Protein AF-A0A973CHU5-F1 (afdb_monomer_lite)

Sequence (126 aa):
MQFLNNILKFGDTEDNQSGGSEAESNPTVTYCNILFYHLVNNEENSTILTKDNLPDLEFGGDCIKADEISYKAVVNRLKIVSGLNPWPSKEIVTGDKIEMITSGQLSSWQITVFPDDQQMKIERIV

Foldseek 3Di:
DDDPPPDDPDDDPDDDDDDDDPPPPDVLSVLLSQVVLCCVVVVPFKDKDFQVDDDWGDDPNDIDDSVNDGLLSNQLVVCVQQVHDSDFDQAWDKGHWHWDQHPNDTWIWIWIAHGPSRMIMIGTDD

Radius of gyration: 15.18 Å; chains: 1; bounding box: 34×40×31 Å

Structure (mmCIF, N/CA/C/O backbone):
data_AF-A0A973CHU5-F1
#
_entry.id   AF-A0A973CHU5-F1
#
loop_
_atom_site.group_PDB
_atom_site.id
_atom_site.type_symbol
_atom_site.label_atom_id
_atom_site.label_alt_id
_atom_site.label_comp_id
_atom_site.label_asym_id
_atom_site.label_entity_id
_atom_site.label_seq_id
_atom_site.pdbx_PDB_ins_code
_atom_site.Cartn_x
_atom_site.Cartn_y
_atom_site.Cartn_z
_atom_site.occupancy
_atom_site.B_iso_or_equiv
_atom_site.auth_seq_id
_atom_site.auth_comp_id
_atom_site.auth_asym_id
_atom_site.auth_atom_id
_atom_site.pdbx_PDB_model_num
ATOM 1 N N . MET A 1 1 ? -4.780 25.126 -16.405 1.00 35.66 1 MET A N 1
ATOM 2 C CA . MET A 1 1 ? -5.355 24.590 -15.154 1.00 35.66 1 MET A CA 1
ATOM 3 C C . MET A 1 1 ? -4.196 24.170 -14.263 1.00 35.66 1 MET A C 1
ATOM 5 O O . MET A 1 1 ? -3.447 23.300 -14.671 1.00 35.66 1 MET A O 1
ATOM 9 N N . GLN A 1 2 ? -3.986 24.834 -13.124 1.00 35.59 2 GLN A N 1
ATOM 10 C CA . GLN A 1 2 ? -2.945 24.500 -12.141 1.00 35.59 2 GLN A CA 1
ATOM 11 C C . GLN A 1 2 ? -3.649 24.000 -10.872 1.00 35.59 2 GLN A C 1
ATOM 13 O O . GLN A 1 2 ? -4.185 24.811 -10.125 1.00 35.59 2 GLN A O 1
ATOM 18 N N . PHE A 1 3 ? -3.708 22.683 -10.655 1.00 37.69 3 PHE A N 1
ATOM 19 C CA . PHE A 1 3 ? -4.383 22.084 -9.486 1.00 37.69 3 PHE A CA 1
ATOM 20 C C . PHE A 1 3 ? -3.538 21.022 -8.754 1.00 37.69 3 PHE A C 1
ATOM 22 O O . PHE A 1 3 ? -4.079 20.210 -8.015 1.00 37.69 3 PHE A O 1
ATOM 29 N N . LEU A 1 4 ? -2.207 21.049 -8.896 1.00 39.72 4 LEU A N 1
ATOM 30 C CA . LEU A 1 4 ? -1.305 20.105 -8.210 1.00 39.72 4 LEU A CA 1
ATOM 31 C C . LEU A 1 4 ? -0.715 20.613 -6.878 1.00 39.72 4 LEU A C 1
ATOM 33 O O . LEU A 1 4 ? -0.002 19.877 -6.208 1.00 39.72 4 LEU A O 1
ATOM 37 N N . ASN A 1 5 ? -1.041 21.827 -6.425 1.00 35.34 5 ASN A N 1
ATOM 38 C CA . ASN A 1 5 ? -0.323 22.450 -5.300 1.00 35.34 5 ASN A CA 1
ATOM 39 C C . ASN A 1 5 ? -0.770 22.048 -3.880 1.00 35.34 5 ASN A C 1
ATOM 41 O O . ASN A 1 5 ? -0.245 22.605 -2.922 1.00 35.34 5 ASN A O 1
ATOM 45 N N . ASN A 1 6 ? -1.697 21.098 -3.707 1.00 35.56 6 ASN A N 1
ATOM 46 C CA . ASN A 1 6 ? -2.168 20.679 -2.373 1.00 35.56 6 ASN A CA 1
ATOM 47 C C . ASN A 1 6 ? -2.095 19.163 -2.137 1.00 35.56 6 ASN A C 1
ATOM 49 O O . ASN A 1 6 ? -2.891 18.593 -1.394 1.00 35.56 6 ASN A O 1
ATOM 53 N N . ILE A 1 7 ? -1.110 18.504 -2.737 1.00 45.16 7 ILE A N 1
ATOM 54 C CA . ILE A 1 7 ? -0.730 17.152 -2.341 1.00 45.16 7 ILE A CA 1
ATOM 55 C C . ILE A 1 7 ? 0.175 17.266 -1.105 1.00 45.16 7 ILE A C 1
ATOM 57 O O . ILE A 1 7 ? 1.307 17.718 -1.213 1.00 45.16 7 ILE A O 1
ATOM 61 N N . LEU A 1 8 ? -0.357 16.875 0.059 1.00 39.53 8 LEU A N 1
ATOM 62 C CA . LEU A 1 8 ? 0.368 16.561 1.301 1.00 39.53 8 LEU A CA 1
ATOM 63 C C . LEU A 1 8 ? 1.508 17.539 1.665 1.00 39.53 8 LEU A C 1
ATOM 65 O O . LEU A 1 8 ? 2.685 17.245 1.462 1.00 39.53 8 LEU A O 1
ATOM 69 N N . LYS A 1 9 ? 1.171 18.682 2.280 1.00 34.34 9 LYS A N 1
ATOM 70 C CA . LYS A 1 9 ? 2.170 19.503 2.982 1.00 34.34 9 LYS A CA 1
ATOM 71 C C . LYS A 1 9 ? 2.619 18.779 4.253 1.00 34.34 9 LYS A C 1
ATOM 73 O O . LYS A 1 9 ? 1.983 18.905 5.296 1.00 34.34 9 LYS A O 1
ATOM 78 N N . PHE A 1 10 ? 3.703 18.021 4.158 1.00 43.50 10 PHE A N 1
ATOM 79 C CA . PHE A 1 10 ? 4.492 17.630 5.322 1.00 43.50 10 PHE A CA 1
ATOM 80 C C . PHE A 1 10 ? 5.521 18.727 5.589 1.00 43.50 10 PHE A C 1
ATOM 82 O O . PHE A 1 10 ? 6.087 19.268 4.644 1.00 43.50 10 PHE A O 1
ATOM 89 N N . GLY A 1 11 ? 5.671 19.098 6.862 1.00 31.33 11 GLY A N 1
ATOM 90 C CA . GLY A 1 11 ? 6.421 20.270 7.302 1.00 31.33 11 GLY A CA 1
ATOM 91 C C . GLY A 1 11 ? 7.813 20.366 6.687 1.00 31.33 11 GLY A C 1
ATOM 92 O O . GLY A 1 11 ? 8.583 19.408 6.724 1.00 31.33 11 GLY A O 1
ATOM 93 N N . ASP A 1 12 ? 8.103 21.545 6.143 1.00 32.97 12 ASP A N 1
ATOM 94 C CA . ASP A 1 12 ? 9.434 21.961 5.733 1.00 32.97 12 ASP A CA 1
ATOM 95 C C . ASP A 1 12 ? 10.367 21.896 6.949 1.00 32.97 12 ASP A C 1
ATOM 97 O O . ASP A 1 12 ? 10.205 22.646 7.915 1.00 32.97 12 ASP A O 1
ATOM 101 N N . THR A 1 13 ? 11.358 21.009 6.913 1.00 38.69 13 THR A N 1
ATOM 102 C CA . THR A 1 13 ? 12.598 21.255 7.646 1.00 38.69 13 THR A CA 1
ATOM 103 C C . THR A 1 13 ? 13.415 22.190 6.766 1.00 38.69 13 THR A C 1
ATOM 105 O O . THR A 1 13 ? 13.852 21.803 5.682 1.00 38.69 13 THR A O 1
ATOM 108 N N . GLU A 1 14 ? 13.531 23.441 7.201 1.00 42.34 14 GLU A N 1
ATOM 109 C CA . GLU A 1 14 ? 14.313 24.486 6.551 1.00 42.34 14 GLU A CA 1
ATOM 110 C C . GLU A 1 14 ? 15.750 24.014 6.294 1.00 42.34 14 GLU A C 1
ATOM 112 O O . GLU A 1 14 ? 16.438 23.618 7.228 1.00 42.34 14 GLU A O 1
ATOM 117 N N . ASP A 1 15 ? 16.204 24.092 5.041 1.00 36.88 15 ASP A N 1
ATOM 118 C CA . ASP A 1 15 ? 17.535 24.605 4.714 1.00 36.88 15 ASP A CA 1
ATOM 119 C C . ASP A 1 15 ? 17.653 24.913 3.209 1.00 36.88 15 ASP A C 1
ATOM 121 O O . ASP A 1 15 ? 17.539 24.048 2.346 1.00 36.88 15 ASP A O 1
ATOM 125 N N . ASN A 1 16 ? 17.853 26.205 2.929 1.00 39.59 16 ASN A N 1
ATOM 126 C CA . ASN A 1 16 ? 18.396 26.842 1.724 1.00 39.59 16 ASN A CA 1
ATOM 127 C C . ASN A 1 16 ? 18.600 25.989 0.452 1.00 39.59 16 ASN A C 1
ATOM 129 O O . ASN A 1 16 ? 19.557 25.224 0.368 1.00 39.59 16 ASN A O 1
ATOM 133 N N . GLN A 1 17 ? 17.894 26.346 -0.628 1.00 36.06 17 GLN A N 1
ATOM 134 C CA . GLN A 1 17 ? 18.530 26.900 -1.836 1.00 36.06 17 GLN A CA 1
ATOM 135 C C . GLN A 1 17 ? 17.496 27.426 -2.841 1.00 36.06 17 GLN A C 1
ATOM 137 O O . GLN A 1 17 ? 16.588 26.734 -3.289 1.00 36.06 17 GLN A O 1
ATOM 142 N N . SER A 1 18 ? 17.679 28.690 -3.209 1.00 41.34 18 SER A N 1
ATOM 143 C CA . SER A 1 18 ? 17.039 29.363 -4.331 1.00 41.34 18 SER A CA 1
ATOM 144 C C . SER A 1 18 ? 17.392 28.681 -5.655 1.00 41.34 18 SER A C 1
ATOM 146 O O . SER A 1 18 ? 18.553 28.687 -6.063 1.00 41.34 18 SER A O 1
ATOM 148 N N . GLY A 1 19 ? 16.386 28.165 -6.353 1.00 30.75 19 GLY A N 1
ATOM 149 C CA . GLY A 1 19 ? 16.518 27.648 -7.709 1.00 30.75 19 GLY A CA 1
ATOM 150 C C . GLY A 1 19 ? 15.172 27.139 -8.195 1.00 30.75 19 GLY A C 1
ATOM 151 O O . GLY A 1 19 ? 14.729 26.073 -7.792 1.00 30.75 19 GLY A O 1
ATOM 152 N N . GLY A 1 20 ? 14.495 27.925 -9.031 1.00 36.88 20 GLY A N 1
ATOM 153 C CA . GLY A 1 20 ? 13.311 27.464 -9.741 1.00 36.88 20 GLY A CA 1
ATOM 154 C C . GLY A 1 20 ? 13.704 26.373 -10.730 1.00 36.88 20 GLY A C 1
ATOM 155 O O . GLY A 1 20 ? 14.131 26.673 -11.840 1.00 36.88 20 GLY A O 1
ATOM 156 N N . SER A 1 21 ? 13.562 25.121 -10.322 1.00 36.34 21 SER A N 1
ATOM 157 C CA . SER A 1 21 ? 13.375 23.992 -11.223 1.00 36.34 21 SER A CA 1
ATOM 158 C C . SER A 1 21 ? 12.001 23.427 -10.914 1.00 36.34 21 SER A C 1
ATOM 160 O O . SER A 1 21 ? 11.697 23.187 -9.745 1.00 36.34 21 SER A O 1
ATOM 162 N N . GLU A 1 22 ? 11.166 23.239 -11.931 1.00 38.72 22 GLU A N 1
ATOM 163 C CA . GLU A 1 22 ? 9.987 22.384 -11.817 1.00 38.72 22 GLU A CA 1
ATOM 164 C C . GLU A 1 22 ? 10.454 21.072 -11.182 1.00 38.72 22 GLU A C 1
ATOM 166 O O . GLU A 1 22 ? 11.248 20.345 -11.772 1.00 38.72 22 GLU A O 1
ATOM 171 N N . ALA A 1 23 ? 10.087 20.836 -9.921 1.00 43.28 23 ALA A N 1
ATOM 172 C CA . ALA A 1 23 ? 10.425 19.596 -9.253 1.00 43.28 23 ALA A CA 1
ATOM 173 C C . ALA A 1 23 ? 9.726 18.495 -10.046 1.00 43.28 23 ALA A C 1
ATOM 175 O O . ALA A 1 23 ? 8.498 18.404 -10.007 1.00 43.28 23 ALA A O 1
ATOM 176 N N . GLU A 1 24 ? 10.486 17.720 -10.821 1.00 48.00 24 GLU A N 1
ATOM 177 C CA . GLU A 1 24 ? 9.958 16.548 -11.506 1.00 48.00 24 GLU A CA 1
ATOM 178 C C . GLU A 1 24 ? 9.236 15.701 -10.456 1.00 48.00 24 GLU A C 1
ATOM 180 O O . GLU A 1 24 ? 9.835 15.224 -9.486 1.00 48.00 24 GLU A O 1
ATOM 185 N N . SER A 1 25 ? 7.912 15.604 -10.589 1.0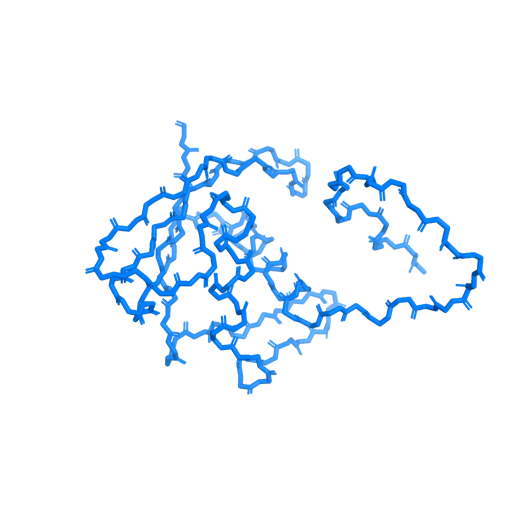0 64.31 25 SER A N 1
ATOM 186 C CA . SER A 1 25 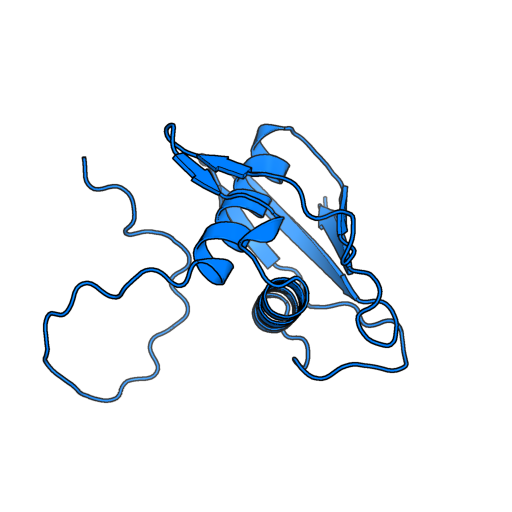? 7.085 14.899 -9.620 1.00 64.31 25 SER A CA 1
ATOM 187 C C . SER A 1 25 ? 7.542 13.450 -9.576 1.00 64.31 25 SER A C 1
ATOM 189 O O . SER A 1 25 ? 7.439 12.741 -10.575 1.00 64.31 25 SER A O 1
ATOM 191 N N . ASN A 1 26 ? 8.055 13.000 -8.428 1.00 82.31 26 ASN A N 1
ATOM 192 C CA . ASN A 1 26 ? 8.512 11.625 -8.280 1.00 82.31 26 ASN A CA 1
ATOM 193 C C . ASN A 1 26 ? 7.345 10.672 -8.616 1.00 82.31 26 ASN A C 1
ATOM 195 O O . ASN A 1 26 ? 6.325 10.706 -7.918 1.00 82.31 26 ASN A O 1
ATOM 199 N N . PRO A 1 27 ? 7.477 9.805 -9.637 1.00 87.38 27 PRO A N 1
ATOM 200 C CA . PRO A 1 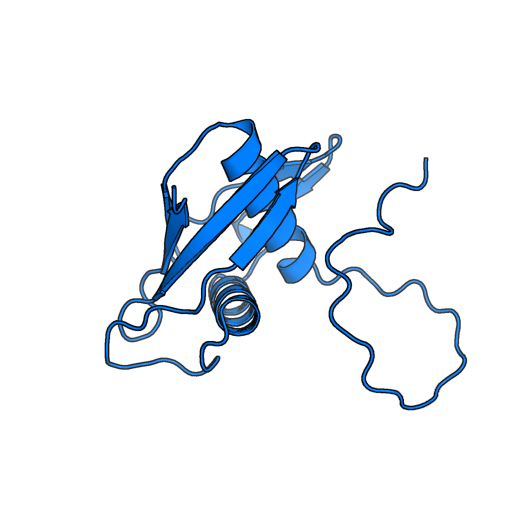27 ? 6.360 9.015 -10.151 1.00 87.38 27 PRO A CA 1
ATOM 201 C C . PRO A 1 27 ? 5.783 8.062 -9.099 1.00 87.38 27 PRO A C 1
ATOM 203 O O . PRO A 1 27 ? 4.579 7.833 -9.074 1.00 87.38 27 PRO A O 1
ATOM 206 N N . THR A 1 28 ? 6.603 7.579 -8.158 1.00 91.50 28 THR A N 1
ATOM 207 C CA . THR A 1 28 ? 6.127 6.754 -7.034 1.00 91.50 28 THR A CA 1
ATOM 208 C C . THR A 1 28 ? 5.263 7.560 -6.065 1.00 91.50 28 THR A C 1
ATOM 210 O O . THR A 1 28 ? 4.261 7.058 -5.561 1.00 91.50 28 THR A O 1
ATOM 213 N N . VAL A 1 29 ? 5.629 8.817 -5.796 1.00 90.69 29 VAL A N 1
ATOM 214 C CA . VAL A 1 29 ? 4.827 9.699 -4.936 1.00 90.69 29 VAL A CA 1
ATOM 215 C C . VAL A 1 29 ? 3.485 9.978 -5.602 1.00 90.69 29 VAL A C 1
ATOM 217 O O . VAL A 1 29 ? 2.451 9.800 -4.960 1.00 90.69 29 VAL A O 1
ATOM 220 N N . THR A 1 30 ? 3.500 10.344 -6.887 1.00 89.88 30 THR A N 1
ATOM 221 C CA . THR A 1 30 ? 2.285 10.551 -7.684 1.00 89.88 30 THR A CA 1
ATOM 222 C C . THR A 1 30 ? 1.393 9.310 -7.659 1.00 89.88 30 THR A C 1
ATOM 224 O O . THR A 1 30 ? 0.217 9.414 -7.314 1.00 89.88 30 THR A O 1
ATOM 227 N N . TYR A 1 31 ? 1.964 8.135 -7.935 1.00 93.69 31 TYR A N 1
ATOM 228 C CA . TYR A 1 31 ? 1.255 6.858 -7.936 1.00 93.69 31 TYR A CA 1
ATOM 229 C C . TYR A 1 31 ? 0.573 6.575 -6.590 1.00 93.69 31 TYR A C 1
ATOM 231 O O . TYR A 1 31 ? -0.625 6.314 -6.560 1.00 93.69 31 TYR A O 1
ATOM 239 N N . CYS A 1 32 ? 1.284 6.694 -5.461 1.00 93.94 32 CYS A N 1
ATOM 240 C CA . CYS A 1 32 ? 0.689 6.449 -4.142 1.00 93.94 32 CYS A CA 1
ATOM 241 C C . CYS A 1 32 ? -0.461 7.418 -3.822 1.00 93.94 32 CYS A C 1
ATOM 243 O O . CYS A 1 32 ? -1.449 7.018 -3.212 1.00 93.94 32 CYS A O 1
ATOM 245 N N . ASN A 1 33 ? -0.360 8.684 -4.233 1.00 91.50 33 ASN A N 1
ATOM 246 C CA . ASN A 1 33 ? -1.432 9.655 -4.004 1.00 91.50 33 ASN A CA 1
ATOM 247 C C . ASN A 1 33 ? -2.670 9.342 -4.849 1.00 91.50 33 ASN A C 1
ATOM 249 O O . ASN A 1 33 ? -3.791 9.411 -4.346 1.00 91.50 33 ASN A O 1
ATOM 253 N N . ILE A 1 34 ? -2.466 8.971 -6.117 1.00 92.56 34 ILE A N 1
ATOM 254 C CA . ILE A 1 34 ? -3.555 8.555 -7.005 1.00 92.56 34 ILE A CA 1
ATOM 255 C C . ILE A 1 34 ? -4.179 7.250 -6.500 1.00 92.56 34 ILE A C 1
ATOM 257 O O . ILE A 1 34 ? -5.397 7.114 -6.543 1.00 92.56 34 ILE A O 1
ATOM 261 N N . LEU A 1 35 ? -3.392 6.326 -5.943 1.00 94.62 35 LEU A N 1
ATOM 262 C CA . LEU A 1 35 ? -3.915 5.098 -5.347 1.00 94.62 35 LEU A CA 1
ATOM 263 C C . LEU A 1 35 ? -4.942 5.421 -4.256 1.00 94.62 35 LEU A C 1
ATOM 265 O O . LEU A 1 35 ? -6.070 4.946 -4.325 1.00 94.62 35 LEU A O 1
ATOM 269 N N . PHE A 1 36 ? -4.596 6.276 -3.288 1.00 93.12 36 PHE A N 1
ATOM 270 C CA . PHE A 1 36 ? -5.555 6.694 -2.260 1.00 93.12 36 PHE A CA 1
ATOM 271 C C . PHE A 1 36 ? -6.763 7.428 -2.845 1.00 93.12 36 PHE A C 1
ATOM 273 O O . PHE A 1 36 ? -7.878 7.232 -2.368 1.00 93.12 36 PHE A O 1
ATOM 280 N N . TYR A 1 37 ? -6.567 8.228 -3.895 1.00 92.06 37 TYR A N 1
ATOM 281 C CA . TYR A 1 37 ? -7.675 8.864 -4.601 1.00 92.06 37 TYR A CA 1
ATOM 282 C C . TYR A 1 37 ? -8.671 7.844 -5.169 1.00 92.06 37 TYR A C 1
ATOM 284 O O . TYR A 1 37 ? -9.873 7.985 -4.943 1.00 92.06 37 TYR A O 1
ATOM 292 N N . HIS A 1 38 ? -8.180 6.797 -5.838 1.00 92.81 38 HIS A N 1
ATOM 293 C CA . HIS A 1 38 ? -9.008 5.692 -6.336 1.00 92.81 38 HIS A CA 1
ATOM 294 C C . HIS A 1 38 ? -9.713 4.963 -5.201 1.00 92.81 38 HIS A C 1
ATOM 296 O O . HIS A 1 38 ? -10.925 4.790 -5.258 1.00 92.81 38 HIS A O 1
ATOM 302 N N . LEU A 1 39 ? -8.991 4.612 -4.136 1.00 93.50 39 LEU A N 1
ATOM 303 C CA . LEU A 1 39 ? -9.582 3.920 -2.991 1.00 93.50 39 LEU A CA 1
ATOM 304 C C . LEU A 1 39 ? -10.698 4.740 -2.323 1.00 93.50 39 LEU A C 1
ATOM 306 O O . LEU A 1 39 ? -11.691 4.181 -1.857 1.00 93.50 39 LEU A O 1
ATOM 310 N N . VAL A 1 40 ? -10.558 6.069 -2.272 1.00 91.38 40 VAL A N 1
ATOM 311 C CA . VAL A 1 40 ? -11.610 6.963 -1.768 1.00 91.38 40 VAL A CA 1
ATOM 312 C C . VAL A 1 40 ? -12.802 6.997 -2.718 1.00 91.38 40 VAL A C 1
ATOM 314 O O . VAL A 1 40 ? -13.918 6.706 -2.287 1.00 91.38 40 VAL A O 1
ATOM 317 N N . ASN A 1 41 ? -12.567 7.310 -3.991 1.00 89.44 41 ASN A N 1
ATOM 318 C CA . ASN A 1 41 ? -13.626 7.530 -4.975 1.00 89.44 41 ASN A CA 1
ATOM 319 C C . ASN A 1 41 ? -14.384 6.262 -5.383 1.00 89.44 41 ASN A C 1
ATOM 321 O O . ASN A 1 41 ? -15.562 6.354 -5.719 1.00 89.44 41 ASN A O 1
ATOM 325 N N . ASN A 1 42 ? -13.732 5.101 -5.352 1.00 90.94 42 ASN A N 1
ATOM 326 C CA . ASN A 1 42 ? -14.359 3.810 -5.640 1.00 90.94 42 ASN A CA 1
ATOM 327 C C . ASN A 1 42 ? -15.027 3.198 -4.399 1.00 90.94 42 ASN A C 1
ATOM 329 O O . ASN A 1 42 ? -15.504 2.068 -4.459 1.00 90.94 42 ASN A O 1
ATOM 333 N N . GLU A 1 43 ? -15.037 3.918 -3.269 1.00 90.50 43 GLU A N 1
ATOM 334 C CA . GLU A 1 43 ? -15.578 3.449 -1.988 1.00 90.50 43 GLU A CA 1
ATOM 335 C C . GLU A 1 43 ? -14.963 2.115 -1.520 1.00 90.50 43 GLU A C 1
ATOM 337 O O . GLU A 1 43 ? -15.584 1.326 -0.804 1.00 90.50 43 GLU A O 1
ATOM 342 N N . GLU A 1 44 ? -13.706 1.862 -1.892 1.00 93.06 44 GLU A N 1
ATOM 343 C CA . GLU A 1 44 ? -12.980 0.672 -1.467 1.00 93.06 44 GLU A CA 1
ATOM 344 C C . GLU A 1 44 ? -12.563 0.817 -0.000 1.00 93.06 44 GLU A C 1
ATOM 346 O O . GLU A 1 44 ? -12.005 1.832 0.420 1.00 93.06 44 GLU A O 1
ATOM 351 N N . ASN A 1 45 ? -12.828 -0.214 0.803 1.00 93.75 45 ASN A N 1
ATOM 352 C CA . ASN A 1 45 ? -12.455 -0.223 2.221 1.00 93.75 45 ASN A CA 1
ATOM 353 C C . ASN A 1 45 ? -11.095 -0.873 2.469 1.00 93.75 45 ASN A C 1
ATOM 355 O O . ASN A 1 45 ? -10.501 -0.669 3.522 1.00 93.75 45 ASN A O 1
ATOM 359 N N . SER A 1 46 ? -10.585 -1.659 1.523 1.00 95.38 46 SER A N 1
ATOM 360 C CA . SER A 1 46 ? -9.276 -2.285 1.656 1.00 95.38 46 SER A CA 1
ATOM 361 C C . SER A 1 46 ? -8.721 -2.719 0.314 1.00 95.38 46 SER A C 1
ATOM 363 O O . SER A 1 46 ? -9.476 -3.196 -0.529 1.00 95.38 46 SER A O 1
ATOM 365 N N . THR A 1 47 ? -7.401 -2.684 0.176 1.00 96.94 47 THR A N 1
ATOM 366 C CA . THR A 1 47 ? -6.694 -3.285 -0.954 1.00 96.94 47 THR A CA 1
ATOM 367 C C . THR A 1 47 ? -5.441 -4.020 -0.489 1.00 96.94 47 THR A C 1
ATOM 369 O O . THR A 1 47 ? -4.894 -3.750 0.587 1.00 96.94 47 THR A O 1
ATOM 372 N N . ILE A 1 48 ? -5.000 -4.978 -1.300 1.00 97.31 48 ILE A N 1
ATOM 373 C CA . ILE A 1 48 ? -3.777 -5.744 -1.092 1.00 97.31 48 ILE A CA 1
ATOM 374 C C . ILE A 1 48 ? -2.871 -5.531 -2.301 1.00 97.31 48 ILE A C 1
ATOM 376 O O . ILE A 1 48 ? -3.219 -5.889 -3.426 1.00 97.31 48 ILE A O 1
ATOM 380 N N . LEU A 1 49 ? -1.681 -5.006 -2.038 1.00 97.06 49 LEU A N 1
ATOM 381 C CA . LEU A 1 49 ? -0.632 -4.820 -3.025 1.00 97.06 49 LEU A CA 1
ATOM 382 C C . LEU A 1 49 ? 0.420 -5.914 -2.872 1.00 97.06 49 LEU A C 1
ATOM 384 O O . LEU A 1 49 ? 0.872 -6.218 -1.765 1.00 97.06 49 LEU A O 1
ATOM 388 N N . THR A 1 50 ? 0.841 -6.463 -4.002 1.00 96.25 50 THR A N 1
ATOM 389 C CA . THR A 1 50 ? 1.996 -7.357 -4.124 1.00 96.25 50 THR A CA 1
ATOM 390 C C . THR A 1 50 ? 2.794 -6.942 -5.355 1.00 96.25 50 THR A C 1
ATOM 392 O O . THR A 1 50 ? 2.330 -6.129 -6.158 1.00 96.25 50 THR A O 1
ATOM 395 N N . LYS A 1 51 ? 3.988 -7.516 -5.531 1.00 93.94 51 LYS A N 1
ATOM 396 C CA . LYS A 1 51 ? 4.819 -7.261 -6.716 1.00 93.94 51 LYS A CA 1
ATOM 397 C C . LYS A 1 51 ? 4.081 -7.530 -8.035 1.00 93.94 51 LYS A C 1
ATOM 399 O O . LYS A 1 51 ? 4.324 -6.823 -9.005 1.00 93.94 51 LYS A O 1
ATOM 404 N N . ASP A 1 52 ? 3.191 -8.518 -8.047 1.00 93.12 52 ASP A N 1
ATOM 405 C CA . ASP A 1 52 ? 2.491 -8.980 -9.249 1.00 93.12 52 ASP A CA 1
ATOM 406 C C . ASP A 1 52 ? 1.059 -8.416 -9.363 1.00 93.12 52 ASP A C 1
ATOM 408 O O . ASP A 1 52 ? 0.347 -8.747 -10.306 1.00 93.12 52 ASP A O 1
ATOM 412 N N . ASN A 1 53 ? 0.620 -7.585 -8.405 1.00 93.19 53 ASN A N 1
ATOM 413 C CA . ASN A 1 53 ? -0.751 -7.063 -8.312 1.00 93.19 53 ASN A CA 1
ATOM 414 C C . ASN A 1 53 ? -0.788 -5.548 -8.035 1.00 93.19 53 ASN A C 1
ATOM 416 O O . ASN A 1 53 ? -1.606 -5.067 -7.250 1.00 93.19 53 ASN A O 1
ATOM 420 N N . LEU A 1 54 ? 0.132 -4.782 -8.621 1.00 94.38 54 LEU A N 1
ATOM 421 C CA . LEU A 1 54 ? -0.007 -3.327 -8.633 1.00 94.38 54 LEU A CA 1
ATOM 422 C C . LEU A 1 54 ? -1.076 -2.925 -9.669 1.00 94.38 54 LEU A C 1
ATOM 424 O O . LEU A 1 54 ? -1.003 -3.401 -10.801 1.00 94.38 54 LEU A O 1
ATOM 428 N N . PRO A 1 55 ? -2.073 -2.094 -9.308 1.00 93.62 55 PRO A N 1
ATOM 429 C CA . PRO A 1 55 ? -3.082 -1.627 -10.256 1.00 93.62 55 PRO A CA 1
ATOM 430 C C . PRO A 1 55 ? -2.539 -0.553 -11.207 1.00 93.62 55 PRO A C 1
ATOM 432 O O . PRO A 1 55 ? -1.792 0.333 -10.802 1.00 93.62 55 PRO A O 1
ATOM 435 N N . ASP A 1 56 ? -2.993 -0.571 -12.459 1.00 92.75 56 ASP A N 1
ATOM 436 C CA . ASP A 1 56 ? -2.908 0.611 -13.321 1.00 92.75 56 ASP A CA 1
ATOM 437 C C . ASP A 1 56 ? -3.806 1.712 -12.746 1.00 92.75 56 ASP A C 1
ATOM 439 O O . ASP A 1 56 ? -4.944 1.449 -12.347 1.00 92.75 56 ASP A O 1
ATOM 443 N N . LEU A 1 57 ? -3.315 2.950 -12.724 1.00 92.94 57 LEU A N 1
ATOM 444 C CA . LEU A 1 57 ? -4.035 4.076 -12.135 1.00 92.94 57 LEU A CA 1
ATOM 445 C C . LEU A 1 57 ? -4.269 5.173 -13.169 1.00 92.94 57 LEU A C 1
ATOM 447 O O . LEU A 1 57 ? -3.353 5.558 -13.890 1.00 92.94 57 LEU A O 1
ATOM 451 N N . GLU A 1 58 ? -5.485 5.712 -13.214 1.00 88.12 58 GLU A N 1
ATOM 452 C CA . GLU A 1 58 ? -5.849 6.815 -14.111 1.00 88.12 58 GLU A CA 1
ATOM 453 C C . GLU A 1 58 ? -6.208 8.077 -13.323 1.00 88.12 58 GLU A C 1
ATOM 455 O O . GLU A 1 58 ? -6.969 8.024 -12.355 1.00 88.12 58 GLU A O 1
ATOM 460 N N . PHE A 1 59 ? -5.688 9.231 -13.732 1.00 83.81 59 PHE A N 1
ATOM 461 C CA . PHE A 1 59 ? -6.063 10.515 -13.153 1.00 83.81 59 PHE A CA 1
ATOM 462 C C . PHE A 1 59 ? -6.019 11.619 -14.208 1.00 83.81 59 PHE A C 1
ATOM 464 O O . PHE A 1 59 ? -4.987 11.865 -14.820 1.00 83.81 59 PHE A O 1
ATOM 471 N N . GLY A 1 60 ? -7.141 12.313 -14.417 1.00 81.12 60 GLY A N 1
ATOM 472 C CA . GLY A 1 60 ? -7.192 13.464 -15.326 1.00 81.12 60 GLY A CA 1
ATOM 473 C C . GLY A 1 60 ? -6.953 13.138 -16.808 1.00 81.12 60 GLY A C 1
ATOM 474 O O . GLY A 1 60 ? -6.610 14.043 -17.561 1.00 81.12 60 GLY A O 1
ATOM 475 N N . GLY A 1 61 ? -7.148 11.881 -17.222 1.00 80.31 61 GLY A N 1
ATOM 476 C CA . GLY A 1 61 ? -6.872 11.396 -18.580 1.00 80.31 61 GLY A CA 1
ATOM 477 C C . GLY A 1 61 ? -5.459 10.838 -18.776 1.00 80.31 61 GLY A C 1
ATOM 478 O O . GLY A 1 61 ? -5.192 10.247 -19.821 1.00 80.31 61 GLY A O 1
ATOM 479 N N . ASP A 1 62 ? -4.583 10.969 -17.776 1.00 82.31 62 ASP A N 1
ATOM 480 C CA . ASP A 1 62 ? -3.273 10.322 -17.751 1.00 82.31 62 ASP A CA 1
ATOM 481 C C . ASP A 1 62 ? -3.374 8.957 -17.060 1.00 82.31 62 ASP A C 1
ATOM 483 O O . ASP A 1 62 ? -4.027 8.818 -16.022 1.00 82.31 62 ASP A O 1
ATOM 487 N N . CYS A 1 63 ? -2.705 7.947 -17.616 1.00 84.31 63 CYS A N 1
ATOM 488 C CA . CYS A 1 63 ? -2.628 6.604 -17.047 1.00 84.31 63 CYS A CA 1
ATOM 489 C C . CYS A 1 63 ? -1.187 6.311 -16.625 1.00 84.31 63 CYS A C 1
ATOM 491 O O . CYS A 1 63 ? -0.283 6.372 -17.454 1.00 84.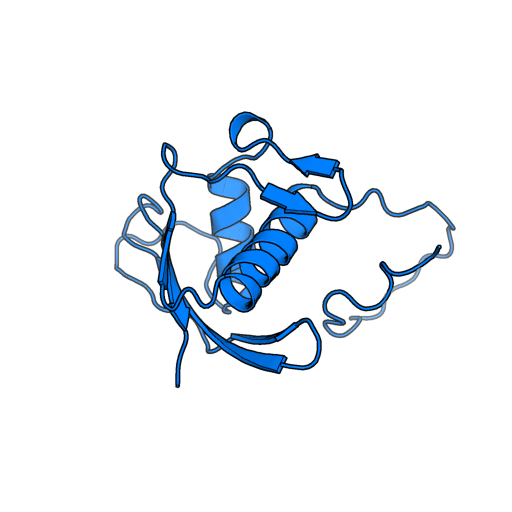31 63 CYS A O 1
ATOM 493 N N . ILE A 1 64 ? -0.987 5.984 -15.348 1.00 88.00 64 ILE A N 1
ATOM 494 C CA . ILE A 1 64 ? 0.280 5.475 -14.820 1.00 88.00 64 ILE A CA 1
ATOM 495 C C . ILE A 1 64 ? 0.191 3.956 -14.820 1.00 88.00 64 ILE A C 1
ATOM 497 O O . ILE A 1 64 ? -0.680 3.384 -14.150 1.00 88.00 64 ILE A O 1
ATOM 501 N N . LYS A 1 65 ? 1.082 3.310 -15.571 1.00 87.75 65 LYS A N 1
ATOM 502 C CA . LYS A 1 65 ? 1.095 1.855 -15.672 1.00 87.75 65 LYS A CA 1
ATOM 503 C C . LYS A 1 65 ? 1.832 1.224 -14.501 1.00 87.75 65 LYS A C 1
ATOM 505 O O . LYS A 1 65 ? 2.851 1.731 -14.031 1.00 87.75 65 LYS A O 1
ATOM 510 N N . ALA A 1 66 ? 1.306 0.107 -14.016 1.00 85.56 66 ALA A N 1
ATOM 511 C CA . ALA A 1 66 ? 1.879 -0.614 -12.888 1.00 85.56 66 ALA A CA 1
ATOM 512 C C . ALA A 1 66 ? 3.309 -1.116 -13.162 1.00 85.56 66 ALA A C 1
ATOM 514 O O . ALA A 1 66 ? 4.125 -1.180 -12.243 1.00 85.56 66 ALA A O 1
ATOM 515 N N . ASP A 1 67 ? 3.631 -1.446 -14.415 1.00 87.44 67 ASP A N 1
ATOM 516 C CA . ASP A 1 67 ? 4.953 -1.922 -14.843 1.00 87.44 67 ASP A CA 1
ATOM 517 C C . ASP A 1 67 ? 6.019 -0.814 -14.919 1.00 87.44 67 ASP A C 1
ATOM 519 O O . ASP A 1 67 ? 7.217 -1.106 -14.880 1.00 87.44 67 ASP A O 1
ATOM 523 N N . GLU A 1 68 ? 5.606 0.454 -14.938 1.00 87.81 68 GLU A N 1
ATOM 524 C CA . GLU A 1 68 ? 6.489 1.625 -14.876 1.00 87.81 68 GLU A CA 1
ATOM 525 C C . GLU A 1 68 ? 6.920 1.961 -13.438 1.00 87.81 68 GLU A C 1
ATOM 527 O O . GLU A 1 68 ? 7.839 2.758 -13.220 1.00 87.81 68 GLU A O 1
ATOM 532 N N . ILE A 1 69 ? 6.282 1.347 -12.435 1.00 91.00 69 ILE A N 1
ATOM 533 C CA . ILE A 1 69 ? 6.483 1.656 -11.021 1.00 91.00 69 ILE A CA 1
ATOM 534 C C . ILE A 1 69 ? 7.080 0.459 -10.277 1.00 91.00 69 ILE A C 1
ATOM 536 O O . ILE A 1 69 ? 6.589 -0.665 -10.290 1.00 91.00 69 ILE A O 1
ATOM 540 N N . SER A 1 70 ? 8.153 0.712 -9.529 1.00 93.56 70 SER A N 1
ATOM 541 C CA . SER A 1 70 ? 8.746 -0.308 -8.666 1.00 93.56 70 SER A CA 1
ATOM 542 C C . SER A 1 70 ? 7.871 -0.564 -7.439 1.00 93.56 70 SER A C 1
ATOM 544 O O . SER A 1 70 ? 7.722 0.312 -6.585 1.00 93.56 70 SER A O 1
ATOM 546 N N . TYR A 1 71 ? 7.393 -1.800 -7.272 1.00 95.06 71 TYR A N 1
ATOM 547 C CA . TYR A 1 71 ? 6.703 -2.242 -6.051 1.00 95.06 71 TYR A CA 1
ATOM 548 C C . TYR A 1 71 ? 7.490 -1.928 -4.773 1.00 95.06 71 TYR A C 1
ATOM 550 O O . TYR A 1 71 ? 6.928 -1.433 -3.798 1.00 95.06 71 TYR A O 1
ATOM 558 N N . LYS A 1 72 ? 8.816 -2.110 -4.792 1.00 94.62 72 LYS A N 1
ATOM 559 C CA . LYS A 1 72 ? 9.674 -1.751 -3.654 1.00 94.62 72 LYS A CA 1
ATOM 560 C C . LYS A 1 72 ? 9.616 -0.251 -3.346 1.00 94.62 72 LYS A C 1
ATOM 562 O O . LYS A 1 72 ? 9.622 0.134 -2.180 1.00 94.62 72 LYS A O 1
ATOM 567 N N . ALA A 1 73 ? 9.565 0.597 -4.372 1.00 94.19 73 ALA A N 1
ATOM 568 C CA . ALA A 1 73 ? 9.447 2.039 -4.182 1.00 94.19 73 ALA A CA 1
ATOM 569 C C . ALA A 1 73 ? 8.084 2.411 -3.575 1.00 94.19 73 ALA A C 1
ATOM 571 O O . ALA A 1 73 ? 8.042 3.210 -2.639 1.00 94.19 73 ALA A O 1
ATOM 572 N N . VAL A 1 74 ? 6.997 1.782 -4.039 1.00 95.62 74 VAL A N 1
ATOM 573 C CA . VAL A 1 74 ? 5.640 1.962 -3.488 1.00 95.62 74 VAL A CA 1
ATOM 574 C C . VAL A 1 74 ? 5.594 1.561 -2.016 1.00 95.62 74 VAL A C 1
ATOM 576 O O . VAL A 1 74 ? 5.171 2.362 -1.182 1.00 95.62 74 VAL A O 1
ATOM 579 N N . VAL A 1 75 ? 6.100 0.371 -1.675 1.00 96.38 75 VAL A N 1
ATOM 580 C CA . VAL A 1 75 ? 6.148 -0.111 -0.287 1.00 96.38 75 VAL A CA 1
ATOM 581 C C . VAL A 1 75 ? 6.942 0.844 0.599 1.00 96.38 75 VAL A C 1
ATOM 583 O O . VAL A 1 75 ? 6.455 1.255 1.651 1.00 96.38 75 VAL A O 1
ATOM 586 N N . ASN A 1 76 ? 8.135 1.255 0.167 1.00 95.12 76 ASN A N 1
ATOM 587 C CA . ASN A 1 76 ? 8.963 2.183 0.935 1.00 95.12 76 ASN A CA 1
ATOM 588 C C . ASN A 1 76 ? 8.265 3.527 1.147 1.00 95.12 76 ASN A C 1
ATOM 590 O O . ASN A 1 76 ? 8.294 4.068 2.252 1.00 95.12 76 ASN A O 1
ATOM 594 N N . ARG A 1 77 ? 7.614 4.063 0.107 1.00 95.31 77 ARG A N 1
ATOM 595 C CA . ARG A 1 77 ? 6.872 5.321 0.210 1.00 95.31 77 ARG A CA 1
ATOM 596 C C . ARG A 1 77 ? 5.729 5.202 1.212 1.00 95.31 77 ARG A C 1
ATOM 598 O O . ARG A 1 77 ? 5.586 6.076 2.062 1.00 95.31 77 ARG A O 1
ATOM 605 N N . LEU A 1 78 ? 4.944 4.136 1.124 1.00 96.25 78 LEU A N 1
ATOM 606 C CA . LEU A 1 78 ? 3.799 3.913 2.000 1.00 96.25 78 LEU A CA 1
ATOM 607 C C . LEU A 1 78 ? 4.223 3.666 3.453 1.00 96.25 78 LEU A C 1
ATOM 609 O O . LEU A 1 78 ? 3.620 4.249 4.348 1.00 96.25 78 LEU A O 1
ATOM 613 N N . LYS A 1 79 ? 5.321 2.933 3.687 1.00 95.88 79 LYS A N 1
ATOM 614 C CA . LYS A 1 79 ? 5.940 2.803 5.017 1.00 95.88 79 LYS A CA 1
ATOM 615 C C . LYS A 1 79 ? 6.307 4.159 5.614 1.00 95.88 79 LYS A C 1
ATOM 617 O O . LYS A 1 79 ? 5.945 4.435 6.749 1.00 95.88 79 LYS A O 1
ATOM 622 N N . ILE A 1 80 ? 6.986 5.014 4.846 1.00 95.06 80 ILE A N 1
ATOM 623 C CA . ILE A 1 80 ? 7.386 6.351 5.312 1.00 95.06 80 ILE A CA 1
ATOM 624 C C . ILE A 1 80 ? 6.157 7.180 5.699 1.00 95.06 80 ILE A C 1
ATOM 626 O O . ILE A 1 80 ? 6.151 7.812 6.751 1.00 95.06 80 ILE A O 1
ATOM 630 N N . VAL A 1 81 ? 5.111 7.168 4.867 1.00 93.94 81 VAL A N 1
ATOM 631 C CA . VAL A 1 81 ? 3.880 7.932 5.136 1.00 93.94 81 VAL A CA 1
ATOM 632 C C . VAL A 1 81 ? 3.125 7.382 6.352 1.00 93.94 81 VAL A C 1
ATOM 634 O O . VAL A 1 81 ? 2.506 8.157 7.072 1.00 93.94 81 VAL A O 1
ATOM 637 N N . SER A 1 82 ? 3.213 6.077 6.622 1.00 95.19 82 SER A N 1
ATOM 638 C CA . SER A 1 82 ? 2.612 5.439 7.798 1.00 95.19 82 SER A CA 1
ATOM 639 C C . SER A 1 82 ? 3.541 5.384 9.023 1.00 95.19 82 SER A C 1
ATOM 641 O O . SER A 1 82 ? 3.315 4.557 9.903 1.00 95.19 82 SER A O 1
ATOM 643 N N . GLY A 1 83 ? 4.637 6.151 9.060 1.00 95.31 83 GLY A N 1
ATOM 644 C CA . GLY A 1 83 ? 5.566 6.174 10.203 1.00 95.31 83 GLY A CA 1
ATOM 645 C C . GLY A 1 83 ? 6.394 4.895 10.412 1.00 95.31 83 GLY A C 1
ATOM 646 O O . GLY A 1 83 ? 7.066 4.744 11.431 1.00 95.31 83 GLY A O 1
ATOM 647 N N . LEU A 1 84 ? 6.382 3.961 9.459 1.00 94.62 84 LEU A N 1
ATOM 648 C CA . LEU A 1 84 ? 7.141 2.715 9.530 1.00 94.62 84 LEU A CA 1
ATOM 649 C C . LEU A 1 84 ? 8.585 2.889 9.055 1.00 94.62 84 LEU A C 1
ATOM 651 O O . LEU A 1 84 ? 8.910 3.703 8.189 1.00 94.62 84 LEU A O 1
ATOM 655 N N . ASN A 1 85 ? 9.456 2.023 9.571 1.00 92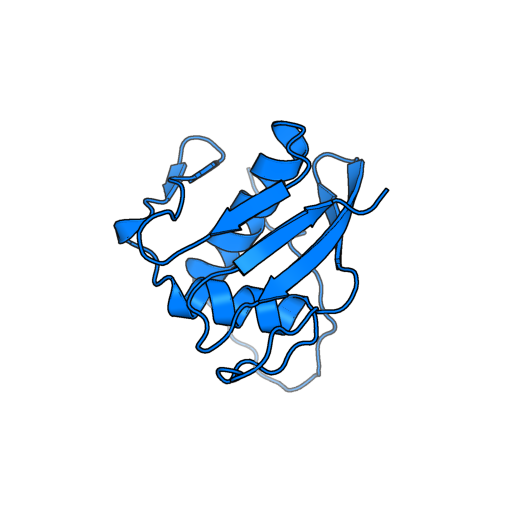.75 85 ASN A N 1
ATOM 656 C CA . ASN A 1 85 ? 10.823 1.891 9.091 1.00 92.75 85 ASN A CA 1
ATOM 657 C C . ASN A 1 85 ? 10.828 1.402 7.621 1.00 92.75 85 ASN A C 1
ATOM 659 O O . ASN A 1 85 ? 10.238 0.354 7.347 1.00 92.75 85 ASN A O 1
ATOM 663 N N . PRO A 1 86 ? 11.501 2.100 6.679 1.00 89.19 86 PRO A N 1
ATOM 664 C CA . PRO A 1 86 ? 11.524 1.732 5.261 1.00 89.19 86 PRO A CA 1
ATOM 665 C C . PRO A 1 86 ? 12.310 0.445 4.957 1.00 89.19 86 PRO A C 1
ATOM 667 O O . PRO A 1 86 ? 12.250 -0.049 3.833 1.00 89.19 86 PRO A O 1
ATOM 670 N N . TRP A 1 87 ? 13.052 -0.114 5.915 1.00 91.12 87 TRP A N 1
ATOM 671 C CA . TRP A 1 87 ? 13.750 -1.388 5.738 1.00 91.12 87 TRP A CA 1
ATOM 672 C C . TRP A 1 87 ? 12.779 -2.584 5.822 1.00 91.12 87 TRP A C 1
ATOM 674 O O . TRP A 1 87 ? 11.747 -2.493 6.495 1.00 91.12 87 TRP A O 1
ATOM 684 N N . PRO A 1 88 ? 13.072 -3.713 5.150 1.00 90.38 88 PRO A N 1
ATOM 685 C CA . PRO A 1 88 ? 12.268 -4.926 5.280 1.00 90.38 88 PRO A CA 1
ATOM 686 C C . PRO A 1 88 ? 12.225 -5.432 6.726 1.00 90.38 88 PRO A C 1
ATOM 688 O O . PRO A 1 88 ? 13.250 -5.474 7.410 1.00 90.38 88 PRO A O 1
ATOM 691 N N . SER A 1 89 ? 11.036 -5.832 7.174 1.00 91.50 89 SER A N 1
ATOM 692 C CA . SER A 1 89 ? 10.805 -6.457 8.479 1.00 91.50 89 SER A CA 1
ATOM 693 C C . SER A 1 89 ? 10.603 -7.958 8.302 1.00 91.50 89 SER A C 1
ATOM 695 O O . SER A 1 89 ? 9.993 -8.379 7.327 1.00 91.50 89 SER A O 1
ATOM 697 N N . LYS A 1 90 ? 11.066 -8.773 9.255 1.00 95.00 90 LYS A N 1
ATOM 698 C CA . LYS A 1 90 ? 10.742 -10.214 9.301 1.00 95.00 90 LYS A CA 1
ATOM 699 C C . LYS A 1 90 ? 9.386 -10.505 9.944 1.00 95.00 90 LYS A C 1
ATOM 701 O O . LYS A 1 90 ? 8.923 -11.640 9.928 1.00 95.00 90 LYS A O 1
ATOM 706 N N . GLU A 1 91 ? 8.771 -9.489 10.531 1.00 95.62 91 GLU A N 1
ATOM 707 C CA . GLU A 1 91 ? 7.492 -9.566 11.226 1.00 95.62 91 GLU A CA 1
ATOM 708 C C . GLU A 1 91 ? 6.449 -8.724 10.494 1.00 95.62 91 GLU A C 1
ATOM 710 O O . GLU A 1 91 ? 6.793 -7.785 9.769 1.00 95.62 91 GLU A O 1
ATOM 715 N N . ILE A 1 92 ? 5.173 -9.046 10.716 1.00 97.31 92 ILE A N 1
ATOM 716 C CA . ILE A 1 92 ? 4.070 -8.191 10.277 1.00 97.31 92 ILE A CA 1
ATOM 717 C C . ILE A 1 92 ? 4.139 -6.894 11.081 1.00 97.31 92 ILE A C 1
ATOM 719 O O . ILE A 1 92 ? 4.127 -6.924 12.311 1.00 97.31 92 ILE A O 1
ATOM 723 N N . VAL A 1 93 ? 4.187 -5.762 10.387 1.00 97.50 93 VAL A N 1
ATOM 724 C CA . VAL A 1 93 ? 4.230 -4.434 11.006 1.00 97.50 93 VAL A CA 1
ATOM 725 C C . VAL A 1 93 ? 3.057 -3.600 10.528 1.00 97.50 93 VAL A C 1
ATOM 727 O O . VAL A 1 93 ? 2.717 -3.610 9.347 1.00 97.50 93 VAL A O 1
ATOM 730 N N . THR A 1 94 ? 2.446 -2.861 11.445 1.00 97.75 94 THR A N 1
ATOM 731 C CA . THR A 1 94 ? 1.330 -1.965 11.147 1.00 97.75 94 THR A CA 1
ATOM 732 C C . THR A 1 94 ? 1.738 -0.544 11.482 1.00 97.75 94 THR A C 1
ATOM 734 O O . THR A 1 94 ? 2.249 -0.289 12.571 1.00 97.75 94 THR A O 1
ATOM 737 N N . GLY A 1 95 ? 1.558 0.352 10.519 1.00 96.44 95 GLY A N 1
ATOM 738 C CA . GLY A 1 95 ? 1.893 1.758 10.655 1.00 96.44 95 GLY A CA 1
ATOM 739 C C . GLY A 1 95 ? 0.824 2.568 11.373 1.00 96.44 95 GLY A C 1
ATOM 740 O O . GLY A 1 95 ? -0.270 2.085 11.692 1.00 96.44 95 GLY A O 1
ATOM 741 N N . ASP A 1 96 ? 1.164 3.832 11.576 1.00 95.69 96 ASP A N 1
ATOM 742 C CA . ASP A 1 96 ? 0.280 4.839 12.135 1.00 95.69 96 ASP A CA 1
ATOM 743 C C . ASP A 1 96 ? -0.922 5.103 11.220 1.00 95.69 96 ASP A C 1
ATOM 745 O O . ASP A 1 96 ? -0.910 4.831 10.013 1.00 95.69 96 ASP A O 1
ATOM 749 N N . LYS A 1 97 ? -1.976 5.666 11.816 1.00 95.44 97 LYS A N 1
ATOM 750 C CA . LYS A 1 97 ? -3.155 6.122 11.084 1.00 95.44 97 LYS A CA 1
ATOM 751 C C . LYS A 1 97 ? -2.773 7.286 10.169 1.00 95.44 97 LYS A C 1
ATOM 753 O O . LYS A 1 97 ? -2.289 8.313 10.638 1.00 95.44 97 LYS A O 1
ATOM 758 N N . ILE A 1 98 ? -3.068 7.145 8.884 1.00 93.88 98 ILE A N 1
ATOM 759 C CA . ILE A 1 98 ? -2.907 8.192 7.879 1.00 93.88 98 ILE A CA 1
ATOM 760 C C . ILE A 1 98 ? -4.263 8.868 7.683 1.00 93.88 98 ILE A C 1
ATOM 762 O O . ILE A 1 98 ? -5.225 8.225 7.267 1.00 93.88 98 ILE A O 1
ATOM 766 N N . GLU A 1 99 ? -4.339 10.165 7.961 1.00 92.50 99 GLU A N 1
ATOM 767 C CA . GLU A 1 99 ? -5.519 10.979 7.661 1.00 92.50 99 GLU A CA 1
ATOM 768 C C . GLU A 1 99 ? -5.324 11.709 6.333 1.00 92.50 99 GLU A C 1
ATOM 770 O O . GLU A 1 99 ? -4.320 12.391 6.118 1.00 92.50 99 GLU A O 1
ATOM 775 N N . MET A 1 100 ? -6.288 11.563 5.426 1.00 88.19 100 MET A N 1
ATOM 776 C CA . MET A 1 100 ? -6.244 12.168 4.098 1.00 88.19 100 MET A CA 1
ATOM 777 C C . MET A 1 100 ? -7.563 12.848 3.769 1.00 88.19 100 MET A C 1
ATOM 779 O O . MET A 1 100 ? -8.634 12.274 3.963 1.00 88.19 100 MET A O 1
ATOM 783 N N . ILE A 1 101 ? -7.475 14.058 3.217 1.00 87.19 101 ILE A N 1
ATOM 784 C CA . ILE A 1 101 ? -8.617 14.744 2.616 1.00 87.19 101 ILE A CA 1
ATOM 785 C C . ILE A 1 101 ? -8.517 14.577 1.105 1.00 87.19 101 ILE A C 1
ATOM 787 O O . ILE A 1 101 ? -7.588 15.080 0.470 1.00 87.19 101 ILE A O 1
ATOM 791 N N . THR A 1 102 ? -9.489 13.887 0.526 1.00 82.44 102 THR A N 1
ATOM 792 C CA . THR A 1 102 ? -9.547 13.594 -0.906 1.00 82.44 102 THR A CA 1
ATOM 793 C C . THR A 1 102 ? -10.946 13.918 -1.402 1.00 82.44 102 THR A C 1
ATOM 795 O O . THR A 1 102 ? -11.926 13.487 -0.807 1.00 82.44 102 THR A O 1
ATOM 798 N N . SER A 1 103 ? -11.061 14.735 -2.454 1.00 76.12 103 SER A N 1
ATOM 799 C CA . SER A 1 103 ? -12.364 15.166 -2.996 1.00 76.12 103 SER A CA 1
ATOM 800 C C . SER A 1 103 ? -13.301 15.791 -1.939 1.00 76.12 103 SER A C 1
ATOM 802 O O . SER A 1 103 ? -14.518 15.667 -2.020 1.00 76.12 103 SER A O 1
ATOM 804 N N . GLY A 1 104 ? -12.737 16.452 -0.918 1.00 83.31 104 GLY A N 1
ATOM 805 C CA . GLY A 1 104 ? -13.492 17.041 0.197 1.00 83.31 104 GLY A CA 1
ATOM 806 C C . GLY A 1 104 ? -13.948 16.048 1.276 1.00 83.31 104 GLY A C 1
ATOM 807 O O . GLY A 1 104 ? -14.590 16.465 2.236 1.00 83.31 104 GLY A O 1
ATOM 808 N N . GLN A 1 105 ? -13.605 14.764 1.156 1.00 83.62 105 GLN A N 1
ATOM 809 C CA . GLN A 1 105 ? -13.903 13.729 2.143 1.00 83.62 105 GLN A CA 1
ATOM 810 C C . GLN A 1 105 ? -12.671 13.451 3.008 1.00 83.62 105 GLN A C 1
ATOM 812 O O . GLN A 1 105 ? -11.586 13.200 2.483 1.00 83.62 105 GLN A O 1
ATOM 817 N N . LEU A 1 106 ? -12.838 13.491 4.332 1.00 89.69 106 LEU A N 1
ATOM 818 C CA . LEU A 1 106 ? -11.825 13.010 5.268 1.00 89.69 106 LEU A CA 1
ATOM 819 C C . LEU A 1 106 ? -11.899 11.483 5.329 1.00 89.69 106 LEU A C 1
ATOM 821 O O . LEU A 1 106 ? -12.955 10.918 5.603 1.00 89.69 106 LEU A O 1
ATOM 825 N N . SER A 1 107 ? -10.770 10.827 5.100 1.00 90.38 107 SER A N 1
ATOM 826 C CA . SER A 1 107 ? -10.615 9.380 5.208 1.00 90.38 107 SER A CA 1
ATOM 827 C C . SER A 1 107 ? -9.428 9.054 6.107 1.00 90.38 107 SER A C 1
ATOM 829 O O . SER A 1 107 ? -8.436 9.784 6.138 1.00 90.38 107 SER A O 1
ATOM 831 N N . SER A 1 108 ? -9.555 7.975 6.873 1.00 94.50 108 SER A N 1
ATOM 832 C CA . SER A 1 108 ? -8.482 7.438 7.706 1.00 94.50 108 SER A CA 1
ATOM 833 C C . SER A 1 108 ? -8.065 6.083 7.162 1.00 94.50 108 SER A C 1
ATOM 835 O O . SER A 1 108 ? -8.921 5.253 6.862 1.00 94.50 108 SER A O 1
ATOM 837 N N . TRP A 1 109 ? -6.763 5.847 7.057 1.00 96.50 109 TRP A N 1
ATOM 838 C CA . TRP A 1 109 ? -6.200 4.613 6.520 1.00 96.50 109 TRP A CA 1
ATOM 839 C C . TRP A 1 109 ? -5.129 4.055 7.446 1.00 96.50 109 TRP A C 1
ATOM 841 O O . TRP A 1 109 ? -4.409 4.801 8.108 1.00 96.50 109 TRP A O 1
ATOM 851 N N . GLN A 1 110 ? -5.000 2.738 7.462 1.00 97.75 110 GLN A N 1
ATOM 852 C CA . GLN A 1 110 ? -3.920 2.018 8.115 1.00 97.75 110 GLN A CA 1
ATOM 853 C C . GLN A 1 110 ? -3.226 1.117 7.108 1.00 97.75 110 GLN A C 1
ATOM 855 O O . GLN A 1 110 ? -3.857 0.523 6.231 1.00 97.75 110 GLN A O 1
ATOM 860 N N . ILE A 1 111 ? -1.906 1.031 7.241 1.00 98.00 111 ILE A N 1
ATOM 861 C CA . ILE A 1 111 ? -1.061 0.219 6.376 1.00 98.00 111 ILE A CA 1
ATOM 862 C C . ILE A 1 111 ? -0.436 -0.888 7.210 1.00 98.00 111 ILE A C 1
ATOM 864 O O . ILE A 1 111 ? 0.217 -0.621 8.217 1.00 98.00 111 ILE A O 1
ATOM 868 N N . THR A 1 112 ? -0.599 -2.125 6.757 1.00 98.19 112 THR A N 1
ATOM 869 C CA . THR A 1 112 ? 0.056 -3.302 7.325 1.00 98.19 112 THR A CA 1
ATOM 870 C C . THR A 1 112 ? 0.975 -3.911 6.278 1.00 98.19 112 THR A C 1
ATOM 872 O O . THR A 1 112 ? 0.548 -4.222 5.167 1.00 98.19 112 THR A O 1
ATOM 875 N N . VAL A 1 113 ? 2.243 -4.100 6.629 1.00 97.94 113 VAL A N 1
ATOM 876 C CA . VAL A 1 113 ? 3.253 -4.715 5.766 1.00 97.94 113 VAL A CA 1
ATOM 877 C C . VAL A 1 113 ? 3.584 -6.099 6.295 1.00 97.94 113 VAL A C 1
ATOM 879 O O . VAL A 1 113 ? 3.836 -6.278 7.487 1.00 97.94 113 VAL A O 1
ATOM 882 N N . PHE A 1 114 ? 3.569 -7.078 5.400 1.00 97.44 114 PHE A N 1
ATOM 883 C CA . PHE A 1 114 ? 3.905 -8.464 5.699 1.00 97.44 114 PHE A CA 1
ATOM 884 C C . PHE A 1 114 ? 5.423 -8.694 5.606 1.00 97.44 114 PHE A C 1
ATOM 886 O O . PHE A 1 114 ? 6.125 -7.880 4.997 1.00 97.44 114 PHE A O 1
ATOM 893 N N . PRO A 1 115 ? 5.940 -9.789 6.197 1.00 97.19 115 PRO A N 1
ATOM 894 C CA . PRO A 1 115 ? 7.366 -10.080 6.225 1.00 97.19 115 PRO A CA 1
ATOM 895 C C . PRO A 1 115 ? 8.049 -9.980 4.859 1.00 97.19 115 PRO A C 1
ATOM 897 O O . PRO A 1 115 ? 7.472 -10.330 3.827 1.00 97.19 115 PRO A O 1
ATOM 900 N N . ASP A 1 116 ? 9.290 -9.500 4.873 1.00 95.12 116 ASP A N 1
ATOM 901 C CA . ASP A 1 116 ? 10.156 -9.306 3.707 1.00 95.12 116 ASP A CA 1
ATOM 902 C C . ASP A 1 116 ? 9.528 -8.440 2.600 1.00 95.12 116 ASP A C 1
ATOM 904 O O . ASP A 1 116 ? 9.900 -8.535 1.430 1.00 95.12 116 ASP A O 1
ATOM 908 N N . ASP A 1 117 ? 8.573 -7.583 2.975 1.00 95.25 117 ASP A N 1
ATOM 909 C CA . ASP A 1 117 ? 7.823 -6.690 2.091 1.00 95.25 117 ASP A CA 1
ATOM 910 C C . ASP A 1 117 ? 7.031 -7.430 1.003 1.00 95.25 117 ASP A C 1
ATOM 912 O O . ASP A 1 117 ? 6.644 -6.83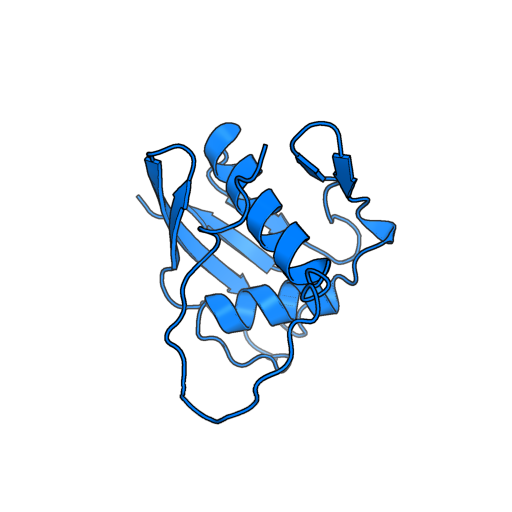4 -0.001 1.00 95.25 117 ASP A O 1
ATOM 916 N N . GLN A 1 118 ? 6.744 -8.722 1.191 1.00 94.69 118 GLN A N 1
ATOM 917 C CA . GLN A 1 118 ? 6.078 -9.560 0.183 1.00 94.69 118 GLN A CA 1
ATOM 918 C C . GLN A 1 118 ? 4.675 -9.065 -0.181 1.00 94.69 118 GLN A C 1
ATOM 920 O O . GLN A 1 118 ? 4.226 -9.234 -1.316 1.00 94.69 118 GLN A O 1
ATOM 925 N N . GLN A 1 119 ? 3.996 -8.446 0.782 1.00 97.06 119 GLN A N 1
ATOM 926 C CA . GLN A 1 119 ? 2.636 -7.958 0.642 1.00 97.06 119 GLN A CA 1
ATOM 927 C C . GLN A 1 119 ? 2.427 -6.714 1.506 1.00 97.06 119 GLN A C 1
ATOM 929 O O . GLN A 1 119 ? 2.985 -6.591 2.601 1.00 97.06 119 GLN A O 1
ATOM 934 N N . MET A 1 120 ? 1.559 -5.823 1.042 1.00 97.38 120 MET A N 1
ATOM 935 C CA . MET A 1 120 ? 1.065 -4.686 1.805 1.00 97.38 120 MET A CA 1
ATOM 936 C C . MET A 1 120 ? -0.461 -4.650 1.759 1.00 97.38 120 MET A C 1
ATOM 938 O O . MET A 1 120 ? -1.056 -4.712 0.687 1.00 97.38 120 MET A O 1
ATOM 942 N N . LYS A 1 121 ? -1.098 -4.544 2.923 1.00 98.12 121 LYS A N 1
ATOM 943 C CA . LYS A 1 121 ? -2.531 -4.283 3.059 1.00 98.12 121 LYS A CA 1
ATOM 944 C C . LYS A 1 121 ? -2.728 -2.808 3.394 1.00 98.12 121 LYS A C 1
ATOM 946 O O . LYS A 1 121 ? -2.072 -2.293 4.297 1.00 98.12 121 LYS A O 1
ATOM 951 N N . ILE A 1 122 ? -3.641 -2.158 2.688 1.00 97.69 122 ILE A N 1
ATOM 952 C CA . ILE A 1 122 ? -4.119 -0.808 2.988 1.00 97.69 122 ILE A CA 1
ATOM 953 C C . ILE A 1 122 ? -5.593 -0.946 3.350 1.00 97.69 122 ILE A C 1
ATOM 955 O O . ILE A 1 122 ? -6.346 -1.564 2.600 1.00 97.69 122 ILE A O 1
ATOM 959 N N . GLU A 1 123 ? -6.005 -0.415 4.493 1.00 97.62 123 GLU A N 1
ATOM 960 C CA . GLU A 1 123 ? -7.363 -0.581 5.014 1.00 97.62 123 GLU A CA 1
ATOM 961 C C . GLU A 1 123 ? -7.897 0.735 5.569 1.00 97.62 123 GLU A C 1
ATOM 963 O O . GLU A 1 123 ? -7.179 1.471 6.245 1.00 97.62 123 GLU A O 1
ATOM 968 N N . ARG A 1 124 ? -9.155 1.046 5.257 1.00 95.44 124 ARG A N 1
ATOM 969 C CA . ARG A 1 124 ? -9.849 2.226 5.761 1.00 95.44 124 ARG A CA 1
ATOM 970 C C . ARG A 1 124 ? -10.253 1.976 7.210 1.00 95.44 124 ARG A C 1
ATOM 972 O O . ARG A 1 124 ? -10.857 0.954 7.523 1.00 95.44 124 ARG A O 1
ATOM 979 N N . ILE A 1 125 ? -9.952 2.929 8.082 1.00 93.12 125 ILE A N 1
ATOM 980 C CA . ILE A 1 125 ? -10.401 2.931 9.474 1.00 93.12 125 ILE A CA 1
ATOM 981 C C . ILE A 1 125 ? -11.653 3.806 9.561 1.00 93.12 125 ILE A C 1
ATOM 983 O O . ILE A 1 125 ? -11.650 4.932 9.058 1.00 93.12 125 ILE A O 1
ATOM 987 N N . VAL A 1 126 ? -12.703 3.271 10.185 1.00 79.19 126 VAL A N 1
ATOM 988 C CA . VAL A 1 126 ? -13.987 3.950 10.429 1.00 79.19 126 VAL A CA 1
ATOM 989 C C . VAL A 1 126 ? -14.014 4.542 11.831 1.00 79.19 126 VAL A C 1
ATOM 991 O O . VAL A 1 126 ? -13.542 3.847 12.761 1.00 79.19 126 VAL A O 1
#

Secondary structure (DSSP, 8-state):
----TTS-------------------HHHHHHHHHHHHHHHTT-SEEEEETT-PPPEEETTEEE-GGGS-HHHHHHHHHHHTT--SSPPSS-EE-PPEEEEETTEEEEEEEEE-GGG-EEEEEEE-

pLDDT: mean 81.82, std 21.84, range [30.75, 98.19]